Protein AF-A0A4Q2QN13-F1 (afdb_monomer)

Sequence (129 aa):
ILSAEIVAITLGIVAEAPLLNQVLVLSGIALVVTVGVYGLVGVIVKIDDLGYWLAEKSSALMQALGKGLLIIAPWLMKALSIVGTLAMFLVGGGIVVHGIAPLHHAIEHFAGQQSAVVAMILPTVLNLI

Structure (mmCIF, N/CA/C/O backbone):
data_AF-A0A4Q2QN13-F1
#
_entry.id   AF-A0A4Q2QN13-F1
#
loop_
_atom_site.group_PDB
_atom_site.id
_atom_site.type_symbol
_atom_site.label_atom_id
_atom_site.label_alt_id
_atom_site.label_comp_id
_atom_site.label_asym_id
_atom_site.label_entity_id
_atom_site.label_seq_id
_atom_site.pdbx_PDB_ins_code
_atom_site.Cartn_x
_atom_site.Cartn_y
_atom_site.Cartn_z
_atom_site.occupancy
_atom_site.B_iso_or_equiv
_atom_site.auth_seq_id
_atom_site.auth_comp_id
_atom_site.auth_asym_id
_atom_site.auth_atom_id
_atom_site.pdbx_PDB_model_num
ATOM 1 N N . ILE A 1 1 ? 6.652 -3.089 -0.578 1.00 57.59 1 ILE A N 1
ATOM 2 C CA . ILE A 1 1 ? 6.300 -3.848 -1.806 1.00 57.59 1 ILE A CA 1
ATOM 3 C C . ILE A 1 1 ? 5.135 -3.168 -2.516 1.00 57.59 1 ILE A C 1
ATOM 5 O O . ILE A 1 1 ? 5.377 -2.625 -3.579 1.00 57.59 1 ILE A O 1
ATOM 9 N N . LEU A 1 2 ? 3.949 -3.049 -1.901 1.00 70.94 2 LEU A N 1
ATOM 10 C CA . LEU A 1 2 ? 2.821 -2.296 -2.486 1.00 70.94 2 LEU A CA 1
ATOM 11 C C . LEU A 1 2 ? 3.181 -0.836 -2.849 1.00 70.94 2 LEU A C 1
ATOM 13 O O . LEU A 1 2 ? 2.848 -0.352 -3.921 1.00 70.94 2 LEU A O 1
ATOM 17 N N . SER A 1 3 ? 3.954 -0.151 -1.998 1.00 70.62 3 SER A N 1
ATOM 18 C CA . SER A 1 3 ? 4.447 1.206 -2.280 1.00 70.62 3 SER A CA 1
ATOM 19 C C . SER A 1 3 ? 5.394 1.286 -3.485 1.00 70.62 3 SER A C 1
ATOM 21 O O . SER A 1 3 ? 5.378 2.279 -4.201 1.00 70.62 3 SER A O 1
ATOM 23 N N . ALA A 1 4 ? 6.206 0.252 -3.725 1.00 73.81 4 ALA A N 1
ATOM 24 C CA . ALA A 1 4 ? 7.153 0.220 -4.840 1.00 73.81 4 ALA A CA 1
ATOM 25 C C . ALA A 1 4 ? 6.451 -0.060 -6.176 1.00 73.81 4 ALA A C 1
ATOM 27 O O . ALA A 1 4 ? 6.855 0.462 -7.208 1.00 73.81 4 ALA A O 1
ATOM 28 N N . GLU A 1 5 ? 5.375 -0.843 -6.155 1.00 78.81 5 GLU A N 1
ATOM 29 C CA . GLU A 1 5 ? 4.573 -1.109 -7.345 1.00 78.81 5 GLU A CA 1
ATOM 30 C C . GLU A 1 5 ? 3.797 0.130 -7.802 1.00 78.81 5 GLU A C 1
ATOM 32 O O . GLU A 1 5 ? 3.864 0.480 -8.977 1.00 78.81 5 GLU A O 1
ATOM 37 N N . ILE A 1 6 ? 3.124 0.840 -6.888 1.00 81.94 6 ILE A N 1
ATOM 38 C CA . ILE A 1 6 ? 2.428 2.088 -7.239 1.00 81.94 6 ILE A CA 1
ATOM 39 C C . ILE A 1 6 ? 3.412 3.073 -7.880 1.00 81.94 6 ILE A C 1
ATOM 41 O O . ILE A 1 6 ? 3.091 3.704 -8.885 1.00 81.94 6 ILE A O 1
ATOM 45 N N . VAL A 1 7 ? 4.636 3.157 -7.353 1.00 82.25 7 VAL A N 1
ATOM 46 C CA . VAL A 1 7 ? 5.719 3.961 -7.936 1.00 82.25 7 VAL A CA 1
ATOM 47 C C . VAL A 1 7 ? 6.104 3.463 -9.334 1.00 82.25 7 VAL A C 1
ATOM 49 O O . VAL A 1 7 ? 6.234 4.288 -10.232 1.00 82.25 7 VAL A O 1
ATOM 52 N N . ALA A 1 8 ? 6.238 2.152 -9.552 1.00 80.81 8 ALA A N 1
ATOM 53 C CA . ALA A 1 8 ? 6.574 1.580 -10.858 1.00 80.81 8 ALA A C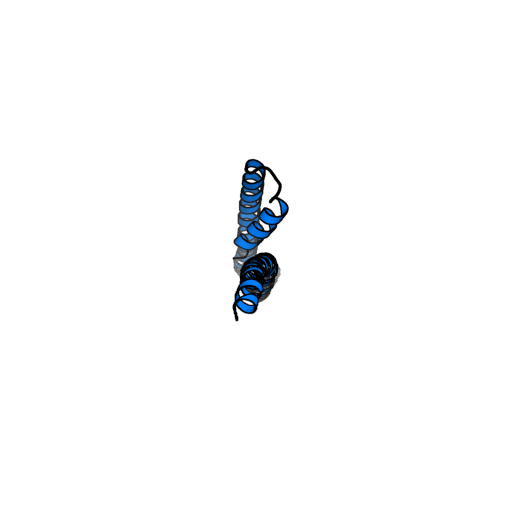A 1
ATOM 54 C C . ALA A 1 8 ? 5.481 1.821 -11.917 1.00 80.81 8 ALA A C 1
ATOM 56 O O . ALA A 1 8 ? 5.795 2.225 -13.035 1.00 80.81 8 ALA A O 1
ATOM 57 N N . ILE A 1 9 ? 4.205 1.645 -11.560 1.00 82.44 9 ILE A N 1
ATOM 58 C CA . ILE A 1 9 ? 3.063 1.932 -12.445 1.00 82.44 9 ILE A CA 1
ATOM 59 C C . ILE A 1 9 ? 3.018 3.424 -12.771 1.00 82.44 9 ILE A C 1
ATOM 61 O O . ILE A 1 9 ? 2.909 3.807 -13.933 1.00 82.44 9 ILE A O 1
ATOM 65 N N . THR A 1 10 ? 3.147 4.275 -11.751 1.00 83.94 10 THR A N 1
ATOM 66 C CA . THR A 1 10 ? 3.144 5.729 -11.935 1.00 83.94 10 THR A CA 1
ATOM 67 C C . THR A 1 10 ? 4.288 6.156 -12.844 1.00 83.94 10 THR A C 1
ATOM 69 O O . THR A 1 10 ? 4.048 6.893 -13.794 1.00 83.94 10 THR A O 1
ATOM 72 N N . LEU A 1 11 ? 5.506 5.659 -12.599 1.00 84.31 11 LEU A N 1
ATOM 73 C CA . LEU A 1 11 ? 6.679 5.941 -13.424 1.00 84.31 11 LEU A CA 1
ATOM 74 C C . LEU A 1 11 ? 6.468 5.481 -14.869 1.00 84.31 11 LEU A C 1
ATOM 76 O O . LEU A 1 11 ? 6.849 6.208 -15.774 1.00 84.31 11 LEU A O 1
ATOM 80 N N . GLY A 1 12 ? 5.818 4.335 -15.090 1.00 82.31 12 GLY A N 1
ATOM 81 C CA . GLY A 1 12 ? 5.430 3.881 -16.426 1.00 82.31 12 GLY A CA 1
ATOM 82 C C . GLY A 1 12 ? 4.456 4.834 -17.131 1.00 82.31 12 GLY A C 1
ATOM 83 O O . GLY A 1 12 ? 4.633 5.115 -18.311 1.00 82.31 12 GLY A O 1
ATOM 84 N N . ILE A 1 13 ? 3.471 5.386 -16.412 1.00 85.94 13 ILE A N 1
ATOM 85 C CA . ILE A 1 13 ? 2.490 6.345 -16.960 1.00 85.94 13 ILE A CA 1
ATOM 86 C C . ILE A 1 13 ? 3.145 7.688 -17.298 1.00 85.94 13 ILE A C 1
ATOM 88 O O . ILE A 1 13 ? 2.813 8.303 -18.309 1.00 85.94 13 ILE A O 1
ATOM 92 N N . VAL A 1 14 ? 4.071 8.158 -16.457 1.00 90.06 14 VAL A N 1
ATOM 93 C CA . VAL A 1 14 ? 4.753 9.448 -16.654 1.00 90.06 14 VAL A CA 1
ATOM 94 C C . VAL A 1 14 ? 6.119 9.315 -17.329 1.00 90.06 14 VAL A C 1
ATOM 96 O O . VAL A 1 14 ? 6.871 10.287 -17.355 1.00 90.06 14 VAL A O 1
ATOM 99 N N . ALA A 1 15 ? 6.444 8.149 -17.892 1.00 86.06 15 ALA A N 1
ATOM 100 C CA . ALA A 1 15 ? 7.770 7.848 -18.435 1.00 86.06 15 ALA A CA 1
ATOM 101 C C . ALA A 1 15 ? 8.194 8.812 -19.555 1.00 86.06 15 ALA A C 1
ATOM 103 O O . ALA A 1 15 ? 9.372 9.144 -19.667 1.00 86.06 15 ALA A O 1
ATOM 104 N N . GLU A 1 16 ? 7.236 9.298 -20.348 1.00 89.88 16 GLU A N 1
ATOM 105 C CA . GLU A 1 16 ? 7.485 10.243 -21.446 1.00 89.88 16 GLU A CA 1
ATOM 106 C C . GLU A 1 16 ? 7.472 11.719 -21.006 1.00 89.88 16 GLU A C 1
ATOM 108 O O . GLU A 1 16 ? 7.769 12.615 -21.796 1.00 89.88 16 GLU A O 1
ATOM 113 N N . ALA A 1 17 ? 7.144 12.007 -19.742 1.00 90.62 17 ALA A N 1
ATOM 114 C CA . ALA A 1 17 ? 7.136 13.369 -19.219 1.00 90.62 17 ALA A CA 1
ATOM 115 C C . ALA A 1 17 ? 8.558 13.850 -18.858 1.00 90.62 17 ALA A C 1
ATOM 117 O O . ALA A 1 17 ? 9.415 13.035 -18.508 1.00 90.62 17 ALA A O 1
ATOM 118 N N . PRO A 1 18 ? 8.819 15.174 -18.845 1.00 94.94 18 PRO A N 1
ATOM 119 C CA . PRO A 1 18 ? 10.085 15.726 -18.366 1.00 94.94 18 PRO A CA 1
ATOM 120 C C . PRO A 1 18 ? 10.414 15.266 -16.940 1.00 94.94 18 PRO A C 1
ATOM 122 O O . PRO A 1 18 ? 9.523 15.173 -16.095 1.00 94.94 18 PRO A O 1
ATOM 125 N N . LEU A 1 19 ? 11.702 15.061 -16.645 1.00 92.81 19 LEU A N 1
ATOM 126 C CA . LEU A 1 19 ? 12.174 14.507 -15.366 1.00 92.81 19 LEU A CA 1
ATOM 127 C C . LEU A 1 19 ? 11.623 15.256 -14.141 1.00 92.81 19 LEU A C 1
ATOM 129 O O . LEU A 1 19 ? 11.249 14.632 -13.151 1.00 92.81 19 LEU A O 1
ATOM 133 N N . LEU A 1 20 ? 11.501 16.584 -14.223 1.00 94.50 20 LEU A N 1
ATOM 134 C CA . LEU A 1 20 ? 10.920 17.399 -13.154 1.00 94.50 20 LEU A CA 1
ATOM 135 C C . LEU A 1 20 ? 9.465 16.996 -12.844 1.00 94.50 20 LEU A C 1
ATOM 137 O O . LEU A 1 20 ? 9.099 16.857 -11.678 1.00 94.50 20 LEU A O 1
ATOM 141 N N . ASN A 1 21 ? 8.650 16.758 -13.876 1.00 92.62 21 ASN A N 1
ATOM 142 C CA . ASN A 1 21 ? 7.260 16.333 -13.710 1.00 92.62 21 ASN A CA 1
ATOM 143 C C . ASN A 1 21 ? 7.189 14.930 -13.107 1.00 92.62 21 ASN A C 1
ATOM 145 O O . ASN A 1 21 ? 6.371 14.700 -12.220 1.00 92.62 21 ASN A O 1
ATOM 149 N N . GLN A 1 22 ? 8.066 14.015 -13.533 1.00 92.12 22 GLN A N 1
ATOM 150 C CA . GLN A 1 22 ? 8.127 12.670 -12.956 1.00 92.12 22 GLN A CA 1
ATOM 151 C C . GLN A 1 22 ? 8.411 12.726 -11.453 1.00 92.12 22 GLN A C 1
ATOM 153 O O . GLN A 1 22 ? 7.684 12.128 -10.663 1.00 92.12 22 GLN A O 1
ATOM 158 N N . VAL A 1 23 ? 9.422 13.499 -11.044 1.00 92.69 23 VAL A N 1
ATOM 159 C CA . VAL A 1 23 ? 9.800 13.654 -9.631 1.00 92.69 23 VAL A CA 1
ATOM 160 C C . VAL A 1 23 ? 8.658 14.257 -8.813 1.00 92.69 23 VAL A C 1
ATOM 162 O O . VAL A 1 23 ? 8.352 13.753 -7.730 1.00 92.69 23 VAL A O 1
ATOM 165 N N . LEU A 1 24 ? 7.998 15.302 -9.318 1.00 95.00 24 LEU A N 1
ATOM 166 C CA . LEU A 1 24 ? 6.876 15.945 -8.627 1.00 95.00 24 LEU A CA 1
ATOM 167 C C . LEU A 1 24 ? 5.679 15.001 -8.462 1.00 95.00 24 LEU A C 1
ATOM 169 O O . LEU A 1 24 ? 5.114 14.903 -7.374 1.00 95.00 24 LEU A O 1
ATOM 173 N N . VAL A 1 25 ? 5.315 14.270 -9.515 1.00 93.00 25 VAL A N 1
ATOM 174 C CA . VAL A 1 25 ? 4.187 13.330 -9.475 1.00 93.00 25 VAL A CA 1
ATOM 175 C C . VAL A 1 25 ? 4.488 12.152 -8.549 1.00 93.00 25 VAL A C 1
ATOM 177 O O . VAL A 1 25 ? 3.667 11.821 -7.692 1.00 93.00 25 VAL A O 1
ATOM 180 N N . LEU A 1 26 ? 5.675 11.550 -8.665 1.00 91.38 26 LEU A N 1
ATOM 181 C CA . LEU A 1 26 ? 6.079 10.414 -7.835 1.00 91.38 26 LEU A CA 1
ATOM 182 C C . LEU A 1 26 ? 6.163 10.783 -6.355 1.00 91.38 26 LEU A C 1
ATOM 184 O O . LEU A 1 26 ? 5.662 10.040 -5.513 1.00 91.38 26 LEU A O 1
ATOM 188 N N . SER A 1 27 ? 6.753 11.934 -6.028 1.00 92.50 27 SER A N 1
ATOM 189 C CA . SER A 1 27 ? 6.821 12.410 -4.641 1.00 92.50 27 SER A CA 1
ATOM 190 C C . SER A 1 27 ? 5.435 12.742 -4.078 1.00 92.50 27 SER A C 1
ATOM 192 O O . SER A 1 27 ? 5.129 12.356 -2.949 1.00 92.50 27 SER A O 1
ATOM 194 N N . GLY A 1 28 ? 4.561 13.369 -4.874 1.00 93.94 28 GLY A N 1
ATOM 195 C CA . GLY A 1 28 ? 3.175 13.641 -4.490 1.00 93.94 28 GLY A CA 1
ATOM 196 C C . GLY A 1 28 ? 2.385 12.366 -4.186 1.00 93.94 28 GLY A C 1
ATOM 197 O O . GLY A 1 28 ? 1.790 12.244 -3.114 1.00 93.94 28 GLY A O 1
ATOM 198 N N . ILE A 1 29 ? 2.430 11.379 -5.085 1.00 92.19 29 ILE A N 1
ATOM 199 C CA . ILE A 1 29 ? 1.748 10.090 -4.890 1.00 92.19 29 ILE A CA 1
ATOM 200 C C . ILE A 1 29 ? 2.333 9.334 -3.698 1.00 92.19 29 ILE A C 1
ATOM 202 O O . ILE A 1 29 ? 1.572 8.798 -2.892 1.00 92.19 29 ILE A O 1
ATOM 206 N N . ALA A 1 30 ? 3.658 9.330 -3.533 1.00 88.75 30 ALA A N 1
ATOM 207 C CA .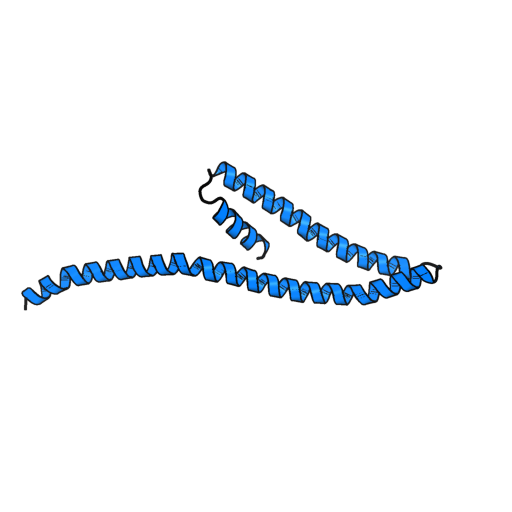 ALA A 1 30 ? 4.301 8.679 -2.396 1.00 88.75 30 ALA A CA 1
ATOM 208 C C . ALA A 1 30 ? 3.791 9.237 -1.058 1.00 88.75 30 ALA A C 1
ATOM 210 O O . ALA A 1 30 ? 3.475 8.463 -0.150 1.00 88.75 30 ALA A O 1
ATOM 211 N N . LEU A 1 31 ? 3.646 10.561 -0.940 1.00 93.81 31 LEU A N 1
ATOM 212 C CA . LEU A 1 31 ? 3.093 11.196 0.258 1.00 93.81 31 LEU A CA 1
ATOM 213 C C . LEU A 1 31 ? 1.619 10.847 0.470 1.00 93.81 31 LEU A C 1
ATOM 215 O O . LEU A 1 31 ? 1.247 10.432 1.568 1.00 93.81 31 LEU A O 1
ATOM 219 N N . VAL A 1 32 ? 0.791 10.968 -0.571 1.00 93.00 32 VAL A N 1
ATOM 220 C CA . VAL A 1 32 ? -0.650 10.676 -0.496 1.00 93.00 32 VAL A CA 1
ATOM 221 C C . VAL A 1 32 ? -0.897 9.231 -0.076 1.00 93.00 32 VAL A C 1
ATOM 223 O O . VAL A 1 32 ? -1.693 8.985 0.826 1.00 93.00 32 VAL A O 1
ATOM 226 N N . VAL A 1 33 ? -0.192 8.275 -0.679 1.00 89.94 33 VAL A N 1
ATOM 227 C CA . VAL A 1 33 ? -0.334 6.853 -0.344 1.00 89.94 33 VAL A CA 1
ATOM 228 C C . VAL A 1 33 ? 0.175 6.572 1.065 1.00 89.94 33 VAL A C 1
ATOM 230 O O . VAL A 1 33 ? -0.474 5.836 1.803 1.00 89.94 33 VAL A O 1
ATOM 233 N N . THR A 1 34 ? 1.291 7.180 1.477 1.00 91.00 34 THR A N 1
ATOM 234 C CA . THR A 1 34 ? 1.812 7.015 2.842 1.00 91.00 34 THR A CA 1
ATOM 235 C C . THR A 1 34 ? 0.785 7.497 3.862 1.00 91.00 34 THR A C 1
ATOM 237 O O . THR A 1 34 ? 0.359 6.731 4.724 1.00 91.00 34 THR A O 1
ATOM 240 N N . VAL A 1 35 ? 0.314 8.737 3.735 1.00 95.06 35 VAL A N 1
ATOM 241 C CA . VAL A 1 35 ? -0.684 9.290 4.659 1.00 95.06 35 VAL A CA 1
ATOM 242 C C . VAL A 1 35 ? -1.995 8.505 4.588 1.00 95.06 35 VAL A C 1
ATOM 244 O O . VAL A 1 35 ? -2.566 8.186 5.627 1.00 95.06 35 VAL A O 1
ATOM 247 N N . GLY A 1 36 ? -2.455 8.146 3.390 1.00 92.44 36 GLY A N 1
ATOM 248 C CA . GLY A 1 36 ? -3.703 7.416 3.185 1.00 92.44 36 GLY A CA 1
ATOM 249 C C . GLY A 1 36 ? -3.698 6.031 3.827 1.00 92.44 36 GLY A C 1
ATOM 250 O O . GLY A 1 36 ? -4.621 5.699 4.568 1.00 92.44 36 GLY A O 1
ATOM 251 N N . VAL A 1 37 ? -2.651 5.233 3.600 1.00 90.25 37 VAL A N 1
ATOM 252 C CA . VAL A 1 37 ? -2.565 3.864 4.134 1.00 90.25 37 VAL A CA 1
ATOM 253 C C . VAL A 1 37 ? -2.354 3.879 5.645 1.00 90.25 37 VAL A C 1
ATOM 255 O O . VAL A 1 37 ? -3.099 3.216 6.366 1.00 90.25 37 VAL A O 1
ATOM 258 N N . TYR A 1 38 ? -1.387 4.653 6.149 1.00 90.69 38 TYR A N 1
ATOM 259 C CA . TYR A 1 38 ? -1.140 4.725 7.594 1.00 90.69 38 TYR A CA 1
ATOM 260 C C . TYR A 1 38 ? -2.308 5.373 8.343 1.00 90.69 38 TYR A C 1
ATOM 262 O O . TYR A 1 38 ? -2.655 4.925 9.434 1.00 90.69 38 TYR A O 1
ATOM 270 N N . GLY A 1 39 ? -2.953 6.378 7.747 1.00 94.19 39 GLY A N 1
ATOM 271 C CA . GLY A 1 39 ? -4.152 7.008 8.291 1.00 94.19 39 GLY A CA 1
ATOM 272 C C . GLY A 1 39 ? -5.325 6.036 8.367 1.00 94.19 39 GLY A C 1
ATOM 273 O O . GLY A 1 39 ? -5.945 5.918 9.422 1.00 94.19 39 GLY A O 1
ATOM 274 N N . LEU A 1 40 ? -5.590 5.284 7.295 1.00 91.50 40 LEU A N 1
ATOM 275 C CA . LEU A 1 40 ? -6.648 4.272 7.272 1.00 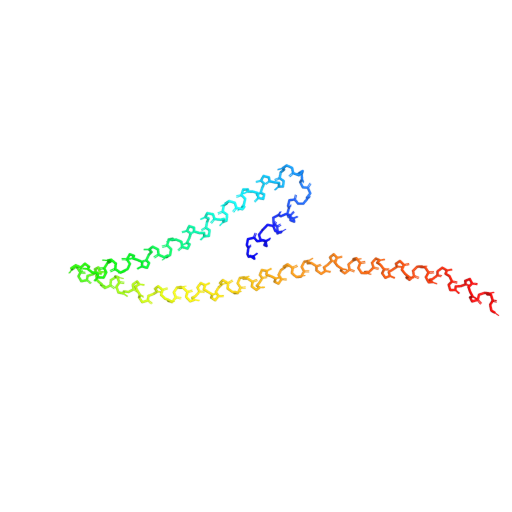91.50 40 LEU A CA 1
ATOM 276 C C . LEU A 1 40 ? -6.419 3.193 8.338 1.00 91.50 40 LEU A C 1
ATOM 278 O O . LEU A 1 40 ? -7.325 2.894 9.114 1.00 91.50 40 LEU A O 1
ATOM 282 N N . VAL A 1 41 ? -5.203 2.644 8.415 1.00 91.06 41 VAL A N 1
ATOM 283 C CA . VAL A 1 41 ? -4.844 1.647 9.438 1.00 91.06 41 VAL A CA 1
ATOM 284 C C . VAL A 1 41 ? -4.980 2.240 10.841 1.00 91.06 41 VAL A C 1
ATOM 286 O O . VAL A 1 41 ? -5.549 1.600 11.721 1.00 91.06 41 VAL A O 1
ATOM 289 N N . GLY A 1 42 ? -4.534 3.481 11.046 1.00 93.00 42 GLY A N 1
ATOM 290 C CA . GLY A 1 42 ? -4.670 4.183 12.320 1.00 93.00 42 GLY A CA 1
ATOM 291 C C . GLY A 1 42 ? -6.126 4.364 12.748 1.00 93.00 42 GLY A C 1
ATOM 292 O O . GLY A 1 42 ? -6.449 4.141 13.912 1.00 93.00 42 GLY A O 1
ATOM 293 N N . VAL A 1 43 ? -7.023 4.702 11.817 1.00 92.81 43 VAL A N 1
ATOM 294 C CA . VAL A 1 43 ? -8.469 4.786 12.084 1.00 92.81 43 VAL A CA 1
ATOM 295 C C . VAL A 1 43 ? -9.028 3.425 12.486 1.00 92.81 43 VAL A C 1
ATOM 297 O O . VAL A 1 43 ? -9.764 3.340 13.465 1.00 92.81 43 VAL A O 1
ATOM 300 N N . ILE A 1 44 ? -8.654 2.361 11.775 1.00 90.19 44 ILE A N 1
ATOM 301 C CA . ILE A 1 44 ? -9.117 0.999 12.070 1.00 90.19 44 ILE A CA 1
ATOM 302 C C . ILE A 1 44 ? -8.695 0.566 13.481 1.00 90.19 44 ILE A C 1
ATOM 304 O O . ILE A 1 44 ? -9.528 0.077 14.239 1.00 90.19 44 ILE A O 1
ATOM 308 N N . VAL A 1 45 ? -7.439 0.806 13.864 1.00 90.44 45 VAL A N 1
ATOM 309 C CA . VAL A 1 45 ? -6.941 0.495 15.216 1.00 90.44 45 VAL A CA 1
ATOM 310 C C . VAL A 1 45 ? -7.630 1.364 16.273 1.00 90.44 45 VAL A C 1
ATOM 312 O O . VAL A 1 45 ? -8.026 0.870 17.323 1.00 90.44 45 VAL A O 1
ATOM 315 N N . LYS A 1 46 ? -7.870 2.648 15.982 1.00 91.56 46 LYS A N 1
ATOM 316 C CA . LYS A 1 46 ? -8.575 3.550 16.905 1.00 91.56 46 LYS A CA 1
ATOM 317 C C . LYS A 1 46 ? -10.004 3.089 17.198 1.00 91.56 46 LYS A C 1
ATOM 319 O O . LYS A 1 46 ? -10.505 3.312 18.297 1.00 91.56 46 LYS A O 1
ATOM 324 N N . ILE A 1 47 ? -10.672 2.494 16.212 1.00 90.06 47 ILE A N 1
ATOM 325 C CA . ILE A 1 47 ? -12.020 1.938 16.363 1.00 90.06 47 ILE A CA 1
ATOM 326 C C . ILE A 1 47 ? -11.998 0.728 17.313 1.00 90.06 47 ILE A C 1
ATOM 328 O O . ILE A 1 47 ? -12.918 0.592 18.117 1.00 90.06 47 ILE A O 1
ATOM 332 N N . ASP A 1 48 ? -10.948 -0.097 17.288 1.00 89.00 48 ASP A N 1
ATOM 333 C CA . ASP A 1 48 ? -10.766 -1.209 18.236 1.00 89.00 48 ASP A CA 1
ATOM 334 C C . ASP A 1 48 ? -10.612 -0.700 19.683 1.00 89.00 48 ASP A C 1
ATOM 336 O O . ASP A 1 48 ? -11.388 -1.075 20.567 1.00 89.00 48 ASP A O 1
ATOM 340 N N . ASP A 1 49 ? -9.718 0.275 19.899 1.00 89.88 49 ASP A N 1
ATOM 341 C CA . ASP A 1 49 ? -9.529 0.932 21.206 1.00 89.88 49 ASP A CA 1
ATOM 342 C C . ASP A 1 49 ? -10.827 1.581 21.719 1.00 89.88 49 ASP A C 1
ATOM 344 O O . ASP A 1 49 ? -11.162 1.533 22.909 1.00 89.88 49 ASP A O 1
ATOM 348 N N . LEU A 1 50 ? -11.589 2.196 20.809 1.00 90.00 50 LEU A N 1
ATOM 349 C CA . LEU A 1 50 ? -12.872 2.810 21.125 1.00 90.00 50 LEU A CA 1
ATOM 350 C C . LEU A 1 50 ? -13.896 1.754 21.570 1.00 90.00 50 LEU A C 1
ATOM 352 O O . LEU A 1 50 ? -14.681 2.017 22.480 1.00 90.00 50 LEU A O 1
ATOM 356 N N . GLY A 1 51 ? -13.865 0.551 20.993 1.00 90.00 51 GLY A N 1
ATOM 357 C CA . GLY A 1 51 ? -14.711 -0.575 21.398 1.00 90.00 51 GLY A CA 1
ATOM 358 C C . GLY A 1 51 ? -14.487 -0.987 22.847 1.00 90.00 51 GLY A C 1
ATOM 359 O O . GLY A 1 51 ? -15.457 -1.151 23.594 1.00 90.00 51 GLY A O 1
ATOM 360 N N . TYR A 1 52 ? -13.221 -1.057 23.263 1.00 89.94 52 TYR A N 1
ATOM 361 C CA . TYR A 1 52 ? -12.852 -1.312 24.655 1.00 89.94 52 TYR A CA 1
ATOM 362 C C . TYR A 1 52 ? -13.402 -0.226 25.592 1.00 89.94 52 TYR A C 1
ATOM 364 O O . TYR A 1 52 ? -14.086 -0.530 26.571 1.00 89.94 52 TYR A O 1
ATOM 372 N N . TRP A 1 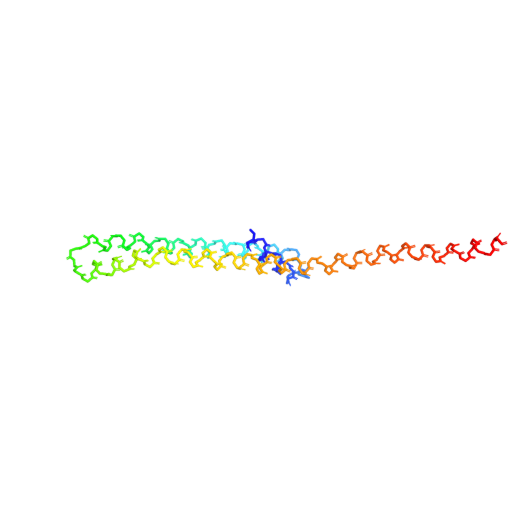53 ? -13.208 1.049 25.245 1.00 91.31 53 TRP A N 1
ATOM 373 C CA . TRP A 1 53 ? -13.711 2.167 26.052 1.00 91.31 53 TRP A CA 1
ATOM 374 C C . TRP A 1 53 ? -15.247 2.210 26.151 1.00 91.31 53 TRP A C 1
ATOM 376 O O . TRP A 1 53 ? -15.800 2.525 27.208 1.00 91.31 53 TRP A O 1
ATOM 386 N N . LEU A 1 54 ? -15.970 1.882 25.071 1.00 90.38 54 LEU A N 1
ATOM 387 C CA . LEU A 1 54 ? -17.436 1.791 25.101 1.00 90.38 54 LEU A CA 1
ATOM 388 C C . LEU A 1 54 ? -17.927 0.647 25.998 1.00 90.38 54 LEU A C 1
ATOM 390 O O . LEU A 1 54 ? -18.968 0.792 26.647 1.00 90.38 54 LEU A O 1
ATOM 394 N N . ALA A 1 55 ? -17.188 -0.465 26.050 1.00 89.50 55 ALA A N 1
ATOM 395 C CA . ALA A 1 55 ? -17.543 -1.636 26.846 1.00 89.50 55 ALA A CA 1
ATOM 396 C C . ALA A 1 55 ? -17.490 -1.381 28.365 1.00 89.50 55 ALA A C 1
ATOM 398 O O . ALA A 1 55 ? -18.199 -2.057 29.110 1.00 89.50 55 ALA A O 1
ATOM 399 N N . GLU A 1 56 ? -16.720 -0.389 28.822 1.00 90.00 56 GLU A N 1
ATOM 400 C CA . GLU A 1 56 ? -16.615 -0.004 30.240 1.00 90.00 56 GLU A CA 1
ATOM 401 C C . GLU A 1 56 ? -17.684 1.012 30.694 1.00 90.00 56 GLU A C 1
ATOM 403 O O . GLU A 1 56 ? -17.813 1.294 31.888 1.00 90.00 56 GLU A O 1
ATOM 408 N N . LYS A 1 57 ? -18.495 1.572 29.783 1.00 90.75 57 LYS A N 1
ATOM 409 C CA . LYS A 1 57 ? -19.557 2.521 30.170 1.00 90.75 57 LYS A CA 1
ATOM 410 C C . LYS A 1 57 ? -20.721 1.840 30.891 1.00 90.75 57 LYS A C 1
ATOM 412 O O . LYS A 1 57 ? -21.022 0.680 30.665 1.00 90.75 57 LYS A O 1
ATOM 417 N N . SER A 1 58 ? -21.451 2.600 31.710 1.00 86.00 58 SER A N 1
ATOM 418 C CA . SER A 1 58 ? -22.619 2.117 32.467 1.00 86.00 58 SER A CA 1
ATOM 419 C C . SER A 1 58 ? -23.882 1.885 31.622 1.00 86.00 58 SER A C 1
ATOM 421 O O . SER A 1 58 ? -24.795 1.188 32.056 1.00 86.00 58 SER A O 1
ATOM 423 N N . SER A 1 59 ? -23.961 2.459 30.416 1.00 93.38 59 SER A N 1
ATOM 424 C CA . SER A 1 59 ? -25.113 2.287 29.522 1.00 93.38 59 SER A CA 1
ATOM 425 C C . SER A 1 59 ? -25.077 0.922 28.837 1.00 93.38 59 SER A C 1
ATOM 427 O O . SER A 1 59 ? -24.134 0.624 28.104 1.00 93.38 59 SER A O 1
ATOM 429 N N . ALA A 1 60 ? -26.141 0.133 29.004 1.00 89.81 60 ALA A N 1
ATOM 430 C CA . ALA A 1 60 ? -26.285 -1.186 28.384 1.00 89.81 60 ALA A CA 1
ATOM 431 C C . ALA A 1 60 ? -26.154 -1.146 26.849 1.00 89.81 60 ALA A C 1
ATOM 433 O O . ALA A 1 60 ? -25.572 -2.053 26.257 1.00 89.81 60 ALA A O 1
ATOM 434 N N . LEU A 1 61 ? -26.628 -0.070 26.205 1.00 92.00 61 LEU A N 1
ATOM 435 C CA . LEU A 1 61 ? -26.483 0.128 24.760 1.00 92.00 61 LEU A CA 1
ATOM 436 C C . LEU A 1 61 ? -25.013 0.335 24.365 1.00 92.00 61 LEU A C 1
ATOM 438 O O . LEU A 1 61 ? -24.539 -0.272 23.408 1.00 92.00 61 LEU A O 1
ATOM 442 N N . MET A 1 62 ? -24.276 1.153 25.122 1.00 90.69 62 MET A N 1
ATOM 443 C CA . MET A 1 62 ? -22.855 1.413 24.860 1.00 90.69 62 MET A CA 1
ATOM 444 C C . MET A 1 62 ? -22.012 0.165 25.122 1.00 90.69 62 MET A C 1
ATOM 446 O O . MET A 1 62 ? -21.125 -0.132 24.327 1.00 90.69 62 MET A O 1
ATOM 450 N N . GLN A 1 63 ? -22.342 -0.613 26.156 1.00 91.19 63 GLN A N 1
ATOM 451 C CA . GLN A 1 63 ? -21.690 -1.899 26.406 1.00 91.19 63 GLN A CA 1
ATOM 452 C C . GLN A 1 63 ? -21.938 -2.904 25.280 1.00 91.19 63 GLN A C 1
ATOM 454 O O . GLN A 1 63 ? -21.011 -3.601 24.871 1.00 91.19 63 GLN A O 1
ATOM 459 N N . ALA A 1 64 ? -23.173 -2.988 24.772 1.00 91.44 64 ALA A N 1
ATOM 460 C CA . ALA A 1 64 ? -23.512 -3.881 23.667 1.00 91.44 64 ALA A CA 1
ATOM 461 C C . ALA A 1 64 ? -22.755 -3.500 22.385 1.00 91.44 64 ALA A C 1
ATOM 463 O O . ALA A 1 64 ? -22.174 -4.371 21.738 1.00 91.44 64 ALA A O 1
ATOM 464 N N . LEU A 1 65 ? -22.696 -2.203 22.059 1.00 91.62 65 LEU A N 1
ATOM 465 C CA . LEU A 1 65 ? -21.928 -1.696 20.920 1.00 91.62 65 LEU A CA 1
ATOM 466 C C . LEU A 1 65 ? -20.421 -1.936 21.085 1.00 91.62 65 LEU A C 1
ATOM 468 O O . LEU A 1 65 ? -19.788 -2.429 20.156 1.00 91.62 65 LEU A O 1
ATOM 472 N N . GLY A 1 66 ? -19.857 -1.654 22.264 1.00 90.44 66 GLY A N 1
ATOM 473 C CA . GLY A 1 66 ? -18.436 -1.876 22.551 1.00 90.44 66 GLY A CA 1
ATOM 474 C C . GLY A 1 66 ? -18.036 -3.348 22.433 1.00 90.44 66 GLY A C 1
ATOM 475 O O . GLY A 1 66 ? -17.074 -3.679 21.743 1.00 90.44 66 GLY A O 1
ATOM 476 N N . LYS A 1 67 ? -18.834 -4.256 23.013 1.00 90.31 67 LYS A N 1
ATOM 477 C CA . LYS A 1 67 ? -18.637 -5.710 22.876 1.00 90.31 67 LYS A CA 1
ATOM 478 C C . LYS A 1 67 ? -18.772 -6.179 21.429 1.00 90.31 67 LYS A C 1
ATOM 480 O O . LYS A 1 67 ? -17.982 -7.009 20.992 1.00 90.31 67 LYS A O 1
ATOM 485 N N . GLY A 1 68 ? -19.740 -5.646 20.682 1.00 91.62 68 GLY A N 1
ATOM 486 C CA . GLY A 1 68 ? -19.884 -5.935 19.255 1.00 91.62 68 GLY A CA 1
ATOM 487 C C . GLY A 1 68 ? -18.641 -5.531 18.460 1.00 91.62 68 GLY A C 1
ATOM 488 O O . GLY A 1 68 ? -18.139 -6.316 17.657 1.00 91.62 68 GLY A O 1
ATOM 489 N N . LEU A 1 69 ? -18.099 -4.344 18.736 1.00 90.19 69 LEU A N 1
ATOM 490 C CA . LEU A 1 69 ? -16.912 -3.823 18.062 1.00 90.19 69 LEU A CA 1
ATOM 491 C C . LEU A 1 69 ? -15.661 -4.663 18.359 1.00 90.19 69 LEU A C 1
ATOM 493 O O . LEU A 1 69 ? -14.955 -5.038 17.425 1.00 90.19 69 LEU A O 1
ATOM 497 N N . LEU A 1 70 ? -15.466 -5.059 19.622 1.00 88.19 70 LEU A N 1
ATOM 498 C CA . LEU A 1 70 ? -14.379 -5.948 20.061 1.00 88.19 70 LEU A CA 1
ATOM 499 C C . LEU A 1 70 ? -14.422 -7.333 19.393 1.00 88.19 70 LEU A C 1
ATOM 501 O O . LEU A 1 70 ? -13.384 -7.947 19.169 1.00 88.19 70 LEU A O 1
ATOM 505 N N . ILE A 1 71 ? -15.612 -7.847 19.064 1.00 90.62 71 ILE A N 1
ATOM 506 C CA . ILE A 1 71 ? -15.757 -9.131 18.356 1.00 90.62 71 ILE A CA 1
ATOM 507 C C . ILE A 1 71 ? -15.413 -8.979 16.867 1.00 90.62 71 ILE A C 1
ATOM 509 O O . ILE A 1 71 ? -14.813 -9.877 16.268 1.00 90.62 71 ILE A O 1
ATOM 513 N N . ILE A 1 72 ? -15.784 -7.847 16.263 1.00 90.44 72 ILE A N 1
ATOM 514 C CA . ILE A 1 72 ? -15.582 -7.578 14.833 1.00 90.44 72 ILE A CA 1
ATOM 515 C C . ILE A 1 72 ? -14.128 -7.195 14.530 1.00 90.44 72 ILE A C 1
ATOM 517 O O . ILE A 1 72 ? -13.608 -7.586 13.484 1.00 90.44 72 ILE A O 1
ATOM 521 N N . ALA A 1 73 ? -13.446 -6.483 15.427 1.00 90.38 73 ALA A N 1
ATOM 522 C CA . ALA A 1 73 ? -12.071 -6.025 15.225 1.00 90.38 73 ALA A CA 1
ATOM 523 C C . ALA A 1 73 ? -11.075 -7.143 14.821 1.00 90.38 73 ALA A C 1
ATOM 525 O O . ALA A 1 73 ? -10.404 -6.989 13.794 1.00 90.38 73 ALA A O 1
ATOM 526 N N . PRO A 1 74 ? -11.013 -8.316 15.491 1.00 88.44 74 PRO A N 1
ATOM 527 C CA . PRO A 1 74 ? -10.131 -9.404 15.066 1.00 88.44 74 PRO A CA 1
ATOM 528 C C . PRO A 1 74 ? -10.483 -9.968 13.685 1.00 88.44 74 PRO A C 1
ATOM 530 O O . PRO A 1 74 ? -9.596 -10.387 12.939 1.00 88.44 74 PRO A O 1
ATOM 533 N N . TRP A 1 75 ? -11.769 -9.991 13.326 1.00 92.81 75 TRP A N 1
ATOM 534 C CA . TRP A 1 75 ? -12.213 -10.424 12.000 1.00 92.81 75 TRP A CA 1
ATOM 535 C C . TRP A 1 75 ? -11.803 -9.434 10.915 1.00 92.81 75 TRP A C 1
ATOM 537 O O . TRP A 1 75 ? -11.300 -9.855 9.873 1.00 92.81 75 TRP A O 1
ATOM 547 N N . LEU A 1 76 ? -11.947 -8.135 11.179 1.00 91.50 76 LEU A N 1
ATOM 548 C CA . LEU A 1 76 ? -11.497 -7.075 10.284 1.00 91.50 76 LEU A CA 1
ATOM 549 C C . LEU A 1 76 ? -9.987 -7.179 10.029 1.00 91.50 76 LEU A C 1
ATOM 551 O O . LEU A 1 76 ? -9.562 -7.184 8.876 1.00 91.50 76 LEU A O 1
ATOM 555 N N . MET A 1 77 ? -9.183 -7.360 11.081 1.00 91.25 77 MET A N 1
ATOM 556 C CA . MET A 1 77 ? -7.725 -7.508 10.968 1.00 91.25 77 MET A CA 1
ATOM 557 C C . MET A 1 77 ? -7.324 -8.748 10.152 1.00 91.25 77 MET A C 1
ATOM 559 O O . MET A 1 77 ? -6.430 -8.677 9.308 1.00 91.25 77 MET A O 1
ATOM 563 N N . LYS A 1 78 ? -8.018 -9.880 10.335 1.00 92.88 78 LYS A N 1
ATOM 564 C CA . LYS A 1 78 ? -7.800 -11.094 9.525 1.00 92.88 78 LYS A CA 1
ATOM 565 C C . LYS A 1 78 ? -8.190 -10.894 8.062 1.00 92.88 78 LYS A C 1
ATOM 567 O O . LYS A 1 78 ? -7.435 -11.291 7.176 1.00 92.88 78 LYS A O 1
ATOM 572 N N . ALA A 1 79 ? -9.336 -10.268 7.801 1.00 93.56 79 ALA A N 1
ATOM 573 C CA . ALA A 1 79 ? -9.786 -9.973 6.444 1.00 93.56 79 ALA A CA 1
ATOM 574 C C . ALA A 1 79 ? -8.793 -9.052 5.723 1.00 93.56 79 ALA A C 1
ATOM 576 O O . ALA A 1 79 ? -8.399 -9.342 4.597 1.00 93.56 79 ALA A O 1
ATOM 577 N N . LEU A 1 80 ? -8.316 -8.002 6.399 1.00 91.81 80 LEU A N 1
ATOM 578 C CA . LEU A 1 80 ? -7.285 -7.105 5.874 1.00 91.81 80 LEU A CA 1
ATOM 579 C C . LEU A 1 80 ? -5.971 -7.829 5.595 1.00 91.81 80 LEU A C 1
ATOM 581 O O . LEU A 1 80 ? -5.319 -7.516 4.605 1.00 91.81 80 LEU A O 1
ATOM 585 N N . SER A 1 81 ? -5.590 -8.811 6.414 1.00 90.88 81 SER A N 1
ATOM 586 C CA . SER A 1 81 ? -4.409 -9.630 6.141 1.00 90.88 81 SER A CA 1
ATOM 587 C C . SER A 1 81 ? -4.574 -10.442 4.857 1.00 90.88 81 SER A C 1
ATOM 589 O O . SER A 1 81 ? -3.683 -10.408 4.017 1.00 90.88 81 SER A O 1
ATOM 591 N N . ILE A 1 82 ? -5.713 -11.114 4.663 1.00 94.75 82 ILE A N 1
ATOM 592 C CA . ILE A 1 82 ? -5.974 -11.904 3.449 1.00 94.75 82 ILE A CA 1
ATOM 593 C C . ILE A 1 82 ? -6.026 -10.994 2.222 1.00 94.75 82 ILE A C 1
ATOM 595 O O . ILE A 1 82 ? -5.348 -11.256 1.232 1.00 94.75 82 ILE A O 1
ATOM 599 N N . VAL A 1 83 ? -6.792 -9.904 2.296 1.00 92.00 83 VAL A N 1
ATOM 600 C CA . VAL A 1 83 ? -6.904 -8.923 1.210 1.00 92.00 83 VAL A CA 1
ATOM 601 C C . VAL A 1 83 ? -5.548 -8.291 0.916 1.00 92.00 83 VAL A C 1
ATOM 603 O O . VAL A 1 83 ? -5.186 -8.157 -0.246 1.00 92.00 83 VAL A O 1
ATOM 606 N N . GLY A 1 84 ? -4.765 -7.956 1.941 1.00 88.81 84 GLY A N 1
ATOM 607 C CA . GLY A 1 84 ? -3.424 -7.398 1.801 1.00 88.81 84 GLY A CA 1
ATOM 608 C C . GLY A 1 84 ? -2.452 -8.372 1.141 1.00 88.81 84 GLY A C 1
ATOM 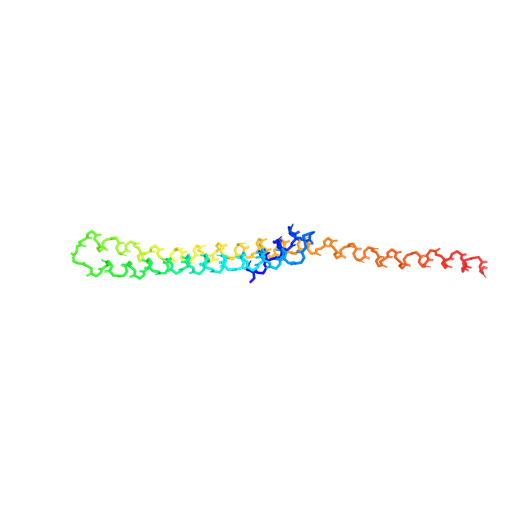609 O O . GLY A 1 84 ? -1.701 -7.976 0.252 1.00 88.81 84 GLY A O 1
ATOM 610 N N . THR A 1 85 ? -2.495 -9.653 1.510 1.00 90.62 85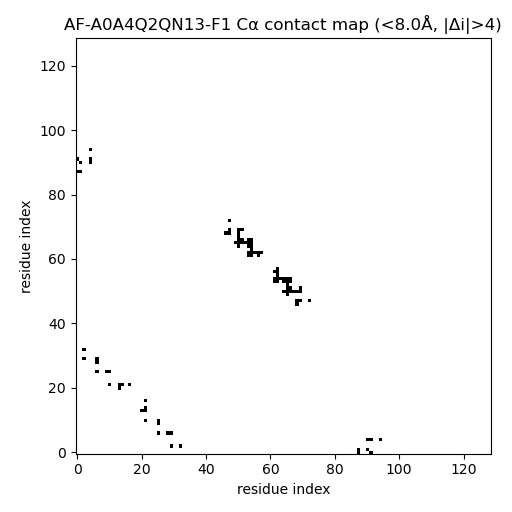 THR A N 1
ATOM 611 C CA . THR A 1 85 ? -1.695 -10.697 0.858 1.00 90.62 85 THR A CA 1
ATOM 612 C C . THR A 1 85 ? -2.134 -10.911 -0.589 1.00 90.62 85 THR A C 1
ATOM 614 O O . THR A 1 85 ? -1.283 -10.922 -1.474 1.00 90.62 85 THR A O 1
ATOM 617 N N . LEU A 1 86 ? -3.439 -11.017 -0.858 1.00 90.62 86 LEU A N 1
ATOM 618 C CA . LEU A 1 86 ? -3.973 -11.131 -2.221 1.00 90.62 86 LEU A CA 1
ATOM 619 C C . LEU A 1 86 ? -3.581 -9.929 -3.078 1.00 90.62 86 LEU A C 1
ATOM 621 O O . LEU A 1 86 ? -3.134 -10.112 -4.207 1.00 90.62 86 LEU A O 1
ATOM 625 N N . ALA A 1 87 ? -3.690 -8.720 -2.525 1.00 86.00 87 ALA A N 1
ATOM 626 C CA . ALA A 1 87 ? -3.240 -7.501 -3.170 1.00 86.00 87 ALA A CA 1
ATOM 627 C C . ALA A 1 87 ? -1.752 -7.611 -3.490 1.00 86.00 87 ALA A C 1
ATOM 629 O O . ALA A 1 87 ? -1.406 -7.536 -4.654 1.00 86.00 87 ALA A O 1
ATOM 630 N N . MET A 1 88 ? -0.883 -7.905 -2.516 1.00 85.69 88 MET A N 1
ATOM 631 C CA . MET A 1 88 ? 0.559 -8.071 -2.753 1.00 85.69 88 MET A CA 1
ATOM 632 C C . MET A 1 88 ? 0.897 -9.113 -3.830 1.00 85.69 88 MET A C 1
ATOM 634 O O . MET A 1 88 ? 1.840 -8.895 -4.587 1.00 85.69 88 MET A O 1
ATOM 638 N N . PHE A 1 89 ? 0.150 -10.216 -3.921 1.00 85.19 89 PHE A N 1
ATOM 639 C CA . PHE A 1 89 ? 0.333 -11.230 -4.965 1.00 85.19 89 PHE A CA 1
ATOM 640 C C . PHE A 1 89 ? -0.115 -10.747 -6.343 1.00 85.19 89 PHE A C 1
ATOM 642 O O . PHE A 1 89 ? 0.622 -10.915 -7.312 1.00 85.19 89 PHE A O 1
ATOM 649 N N . LEU A 1 90 ? -1.298 -10.136 -6.433 1.00 84.50 90 LEU A N 1
ATOM 650 C CA . LEU A 1 90 ? -1.818 -9.569 -7.678 1.00 84.50 90 LEU A CA 1
ATOM 651 C C . LEU A 1 90 ? -0.867 -8.488 -8.215 1.00 84.50 90 LEU A C 1
ATOM 653 O O . LEU A 1 90 ? -0.530 -8.464 -9.396 1.00 84.50 90 LEU A O 1
ATOM 657 N N . VAL A 1 91 ? -0.380 -7.666 -7.294 1.00 79.12 91 VAL A N 1
ATOM 658 C CA . VAL A 1 91 ? 0.558 -6.571 -7.507 1.00 79.12 91 VAL A CA 1
ATOM 659 C C . VAL A 1 91 ? 1.930 -7.065 -7.963 1.00 79.12 91 VAL A C 1
ATOM 661 O O . VAL A 1 91 ? 2.450 -6.680 -9.010 1.00 79.12 91 VAL A O 1
ATOM 664 N N . GLY A 1 92 ? 2.524 -7.988 -7.204 1.00 77.44 92 GLY A N 1
ATOM 665 C CA . GLY A 1 92 ? 3.809 -8.589 -7.555 1.00 77.44 92 GLY A CA 1
ATOM 666 C C . GLY A 1 92 ? 3.744 -9.333 -8.891 1.00 77.44 92 GLY A C 1
ATOM 667 O O . GLY A 1 92 ? 4.672 -9.235 -9.692 1.00 77.44 92 GLY A O 1
ATOM 668 N N . GLY A 1 93 ? 2.627 -10.013 -9.170 1.00 79.69 93 GLY A N 1
ATOM 669 C CA . GLY A 1 93 ? 2.364 -10.652 -10.459 1.00 79.69 93 GLY A CA 1
ATOM 670 C C . GLY A 1 93 ? 2.326 -9.657 -11.622 1.00 79.69 93 GLY A C 1
ATOM 671 O O . GLY A 1 93 ? 2.896 -9.937 -12.675 1.00 79.69 93 GLY A O 1
ATOM 672 N N . GLY A 1 94 ? 1.737 -8.474 -11.420 1.00 75.44 94 GLY A N 1
ATOM 673 C CA . GLY A 1 94 ? 1.720 -7.387 -12.402 1.00 75.44 94 GLY A CA 1
ATOM 674 C C . GLY A 1 94 ? 3.121 -6.898 -12.784 1.00 75.44 94 GLY A C 1
ATOM 675 O O . GLY A 1 94 ? 3.408 -6.755 -13.976 1.00 75.44 94 GLY A O 1
ATOM 676 N N . ILE A 1 95 ? 4.013 -6.726 -11.799 1.00 74.31 95 ILE A N 1
ATOM 677 C CA . ILE A 1 95 ? 5.428 -6.382 -12.036 1.00 74.31 95 ILE A CA 1
ATOM 678 C C . ILE A 1 95 ? 6.121 -7.477 -12.843 1.00 74.31 95 ILE A C 1
ATOM 680 O O . ILE A 1 95 ? 6.827 -7.169 -13.802 1.00 74.31 95 ILE 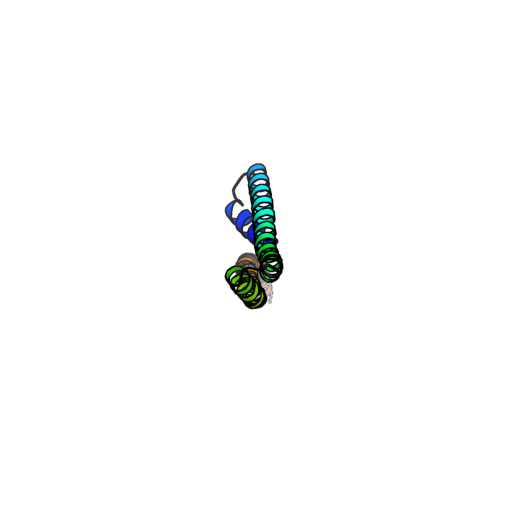A O 1
ATOM 684 N N . VAL A 1 96 ? 5.925 -8.747 -12.471 1.00 74.38 96 VAL A N 1
ATOM 685 C CA . VAL A 1 96 ? 6.556 -9.875 -13.167 1.00 74.38 96 VAL A CA 1
ATOM 686 C C . VAL A 1 96 ? 6.129 -9.887 -14.628 1.00 74.38 96 VAL A C 1
ATOM 688 O O . VAL A 1 96 ? 7.006 -9.846 -15.479 1.00 74.38 96 VAL A O 1
ATOM 691 N N . VAL A 1 97 ? 4.823 -9.852 -14.923 1.00 73.88 97 VAL A N 1
ATOM 692 C CA . VAL A 1 97 ? 4.280 -9.894 -16.297 1.00 73.88 97 VAL A CA 1
ATOM 693 C C . VAL A 1 97 ? 4.763 -8.720 -17.155 1.00 73.88 97 VAL A C 1
ATOM 695 O O . VAL A 1 97 ? 5.120 -8.920 -18.316 1.00 73.88 97 VAL A O 1
ATOM 698 N N . HIS A 1 98 ? 4.840 -7.511 -16.598 1.00 69.00 98 HIS A N 1
ATOM 699 C CA . HIS A 1 98 ? 5.370 -6.360 -17.335 1.00 69.00 98 HIS A CA 1
ATOM 700 C C . HIS A 1 98 ? 6.897 -6.408 -17.489 1.00 69.00 98 HIS A C 1
ATOM 702 O O . HIS A 1 98 ? 7.418 -5.954 -18.504 1.00 69.00 98 HIS A O 1
ATOM 708 N N . GLY A 1 99 ? 7.625 -6.989 -16.532 1.00 67.38 99 GLY A N 1
ATOM 709 C CA . GLY A 1 99 ? 9.081 -7.138 -16.590 1.00 67.38 99 GLY A CA 1
ATOM 710 C C . GLY A 1 99 ? 9.565 -8.160 -17.624 1.00 67.38 99 GLY A C 1
ATOM 711 O O . GLY A 1 99 ? 10.689 -8.042 -18.115 1.00 67.38 99 GLY A O 1
ATOM 712 N N . ILE A 1 100 ? 8.728 -9.136 -18.004 1.00 69.56 100 ILE A N 1
ATOM 713 C CA . ILE A 1 100 ? 9.103 -10.171 -18.985 1.00 69.56 100 ILE A CA 1
ATOM 714 C C . ILE A 1 100 ? 9.165 -9.623 -20.413 1.00 69.56 100 ILE A C 1
ATOM 716 O O . ILE A 1 100 ? 9.999 -10.078 -21.186 1.00 69.56 100 ILE A O 1
ATOM 720 N N . ALA A 1 101 ? 8.327 -8.653 -20.790 1.00 69.62 101 ALA A N 1
ATOM 721 C CA . ALA A 1 101 ? 8.281 -8.156 -22.170 1.00 69.62 101 ALA A CA 1
ATOM 722 C C . ALA A 1 101 ? 9.577 -7.429 -22.613 1.00 69.62 101 ALA A C 1
ATOM 724 O O . ALA A 1 101 ? 10.096 -7.767 -23.684 1.00 69.62 101 ALA A O 1
ATOM 725 N N . PRO A 1 102 ? 10.166 -6.516 -21.809 1.00 68.94 102 PRO A N 1
ATOM 726 C CA . PRO A 1 102 ? 11.488 -5.951 -22.085 1.00 68.94 102 PRO A CA 1
ATOM 727 C C . PRO A 1 102 ? 12.591 -7.011 -22.067 1.00 68.94 102 PRO A C 1
ATOM 729 O O . PRO A 1 102 ? 13.496 -6.976 -22.898 1.00 68.94 102 PRO A O 1
ATOM 732 N N . LEU A 1 103 ? 12.511 -7.971 -21.138 1.00 72.38 103 LEU A N 1
ATOM 733 C CA . LEU A 1 103 ? 13.495 -9.045 -21.023 1.00 72.38 103 LEU A CA 1
ATOM 734 C C . LEU A 1 103 ? 13.471 -9.961 -22.256 1.00 72.38 103 LEU A C 1
ATOM 736 O O . LEU A 1 103 ? 14.523 -10.335 -22.763 1.00 72.38 103 LEU A O 1
ATOM 740 N N . HIS A 1 104 ? 12.281 -10.278 -22.768 1.00 70.88 104 HIS A N 1
ATOM 741 C CA . HIS A 1 104 ? 12.098 -11.085 -23.969 1.00 70.88 104 HIS A CA 1
ATOM 742 C C . HIS A 1 104 ? 12.676 -10.385 -25.203 1.00 70.88 104 HIS A C 1
ATOM 744 O O . HIS A 1 104 ? 13.461 -10.996 -25.918 1.00 70.88 104 HIS A O 1
ATOM 750 N N . HIS A 1 105 ? 12.410 -9.086 -25.383 1.00 74.75 105 HIS A N 1
ATOM 751 C CA . HIS A 1 105 ? 13.011 -8.299 -26.468 1.00 74.75 105 HIS A CA 1
ATOM 752 C C . HIS A 1 105 ? 14.538 -8.197 -26.345 1.00 74.75 105 HIS A C 1
ATOM 754 O O . HIS A 1 105 ? 15.244 -8.273 -27.349 1.00 74.75 105 HIS A O 1
ATOM 760 N N . ALA A 1 106 ? 15.071 -8.049 -25.127 1.00 77.00 106 ALA A N 1
ATOM 761 C CA . ALA A 1 106 ? 16.515 -8.017 -24.903 1.00 77.00 106 ALA A CA 1
ATOM 762 C C . ALA A 1 106 ? 17.177 -9.357 -25.268 1.00 77.00 106 ALA A C 1
ATOM 764 O O . ALA A 1 106 ? 18.229 -9.371 -25.909 1.00 77.00 106 ALA A O 1
ATOM 765 N N . ILE A 1 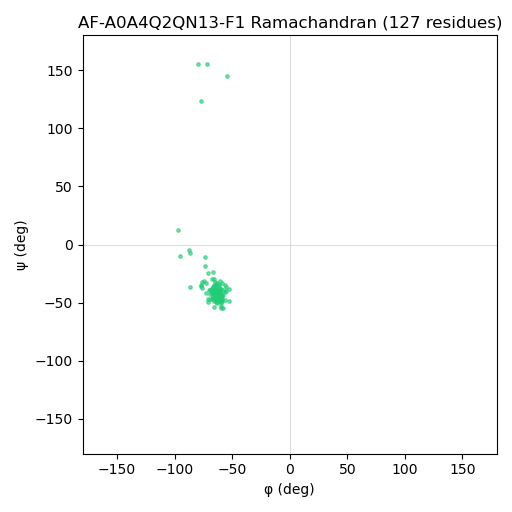107 ? 16.542 -10.475 -24.904 1.00 76.94 107 ILE A N 1
ATOM 766 C CA . ILE A 1 107 ? 17.002 -11.824 -25.254 1.00 76.94 107 ILE A CA 1
ATOM 767 C C . ILE A 1 107 ? 16.895 -12.058 -26.765 1.00 76.94 107 ILE A C 1
ATOM 769 O O . ILE A 1 107 ? 17.857 -12.539 -27.359 1.00 76.94 107 ILE A O 1
ATOM 773 N N . GLU A 1 108 ? 15.781 -11.690 -27.405 1.00 77.25 108 GLU A N 1
ATOM 774 C CA . GLU A 1 108 ? 15.601 -11.817 -28.857 1.00 77.25 108 GLU A CA 1
ATOM 775 C C . GLU A 1 108 ? 16.615 -10.984 -29.641 1.00 77.25 108 GLU A C 1
ATOM 777 O O . GLU A 1 108 ? 17.209 -11.482 -30.595 1.00 77.25 108 GLU A O 1
ATOM 782 N N . HIS A 1 109 ? 16.882 -9.745 -29.219 1.00 76.94 109 HIS A N 1
ATOM 783 C CA . HIS A 1 109 ? 17.889 -8.904 -29.861 1.00 76.94 109 HIS A CA 1
ATOM 784 C C . HIS A 1 109 ? 19.291 -9.515 -29.730 1.00 76.94 109 HIS A C 1
ATOM 786 O O . HIS A 1 109 ? 20.042 -9.562 -30.704 1.00 76.94 109 HIS A O 1
ATOM 792 N N . PHE A 1 110 ? 19.644 -10.031 -28.548 1.00 78.19 110 PHE A N 1
ATOM 793 C CA . PHE A 1 110 ? 20.946 -10.659 -28.312 1.00 78.19 110 PHE A CA 1
ATOM 794 C C . PHE A 1 110 ? 21.109 -11.976 -29.091 1.00 78.19 110 PHE A C 1
ATOM 796 O O . PHE A 1 110 ? 22.152 -12.219 -29.702 1.00 78.19 110 PHE A O 1
ATOM 803 N N . ALA A 1 111 ? 20.058 -12.799 -29.137 1.00 75.81 111 ALA A N 1
ATOM 804 C CA . ALA A 1 111 ? 20.023 -14.040 -29.909 1.00 75.81 111 ALA A CA 1
ATOM 805 C C . ALA A 1 111 ? 20.047 -13.779 -31.427 1.00 75.81 111 ALA A C 1
ATOM 807 O O . ALA A 1 111 ? 20.762 -14.459 -32.165 1.00 75.81 111 ALA A O 1
ATOM 808 N N . GLY A 1 112 ? 19.328 -12.756 -31.900 1.00 74.12 112 GLY A N 1
ATOM 809 C CA . GLY A 1 112 ? 19.328 -12.322 -33.297 1.00 74.12 112 GLY A CA 1
ATOM 810 C C . GLY A 1 112 ? 20.692 -11.804 -33.752 1.00 74.12 112 GLY A C 1
ATOM 811 O O . GLY A 1 112 ? 21.131 -12.114 -34.859 1.00 74.12 112 GLY A O 1
ATOM 812 N N . GLN A 1 113 ? 21.418 -11.097 -32.882 1.00 73.31 113 GLN A N 1
ATOM 813 C CA . GLN A 1 113 ? 22.778 -10.632 -33.169 1.00 73.31 113 GLN A CA 1
ATOM 814 C C . GLN A 1 113 ? 23.763 -11.799 -33.333 1.00 73.31 113 GLN A C 1
ATOM 816 O O . GLN A 1 113 ? 24.569 -11.803 -34.262 1.00 73.31 113 GLN A O 1
ATOM 821 N N . GLN A 1 114 ? 23.663 -12.822 -32.480 1.00 68.12 114 GLN A N 1
ATOM 822 C CA . GLN A 1 114 ? 24.467 -14.042 -32.604 1.00 68.12 114 GLN A CA 1
ATOM 823 C C . GLN A 1 114 ? 24.11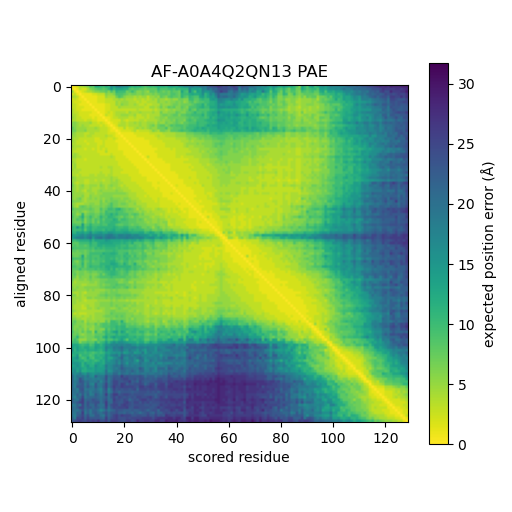0 -14.834 -33.868 1.00 68.12 114 GLN A C 1
ATOM 825 O O . GLN A 1 114 ? 25.004 -15.305 -34.571 1.00 68.12 114 GLN A O 1
ATOM 830 N N . SER A 1 115 ? 22.821 -14.921 -34.208 1.00 68.50 115 SER A N 1
ATOM 831 C CA . SER A 1 115 ? 22.352 -15.572 -35.436 1.00 68.50 115 SER A CA 1
ATOM 832 C C . SER A 1 115 ? 22.836 -14.849 -36.699 1.00 68.50 115 SER A C 1
ATOM 834 O O . SER A 1 115 ? 23.284 -15.502 -37.637 1.00 68.50 115 SER A O 1
ATOM 836 N N . ALA A 1 116 ? 22.852 -13.513 -36.707 1.00 70.44 116 ALA A N 1
ATOM 837 C CA . ALA A 1 116 ? 23.361 -12.716 -37.826 1.00 70.44 116 ALA A CA 1
ATOM 838 C C . ALA A 1 116 ? 24.871 -12.907 -38.050 1.00 70.44 116 ALA A C 1
ATOM 840 O O . ALA A 1 116 ? 25.324 -13.013 -39.190 1.00 70.44 116 ALA A O 1
ATOM 841 N N . VAL A 1 117 ? 25.652 -13.001 -36.970 1.00 73.38 117 VAL A N 1
ATOM 842 C CA . VAL A 1 117 ? 27.094 -13.287 -37.040 1.00 73.38 117 VAL A CA 1
ATOM 843 C C . VAL A 1 117 ? 27.340 -14.694 -37.594 1.00 73.38 117 VAL A C 1
ATOM 845 O O . VAL A 1 117 ? 28.152 -14.864 -38.502 1.00 73.38 117 VAL A O 1
ATOM 848 N N . VAL A 1 118 ? 26.596 -15.696 -37.120 1.00 74.44 118 VAL A N 1
ATOM 849 C CA . VAL A 1 118 ? 26.685 -17.070 -37.641 1.00 74.44 118 VAL A CA 1
ATOM 850 C C . VAL A 1 118 ? 26.251 -17.134 -39.111 1.00 74.44 118 VAL A C 1
ATOM 852 O O . VAL A 1 118 ? 26.940 -17.753 -39.917 1.00 74.44 118 VAL A O 1
ATOM 855 N N . ALA A 1 119 ? 25.175 -16.443 -39.494 1.00 73.12 119 ALA A N 1
ATOM 856 C CA . ALA A 1 119 ? 24.673 -16.401 -40.867 1.00 73.12 119 ALA A CA 1
ATOM 857 C C . ALA A 1 119 ? 25.633 -15.710 -41.853 1.00 73.12 119 ALA A C 1
ATOM 859 O O . ALA A 1 119 ? 25.660 -16.079 -43.024 1.00 73.12 119 ALA A O 1
ATOM 860 N N . MET A 1 120 ? 26.440 -14.743 -41.401 1.00 74.88 120 MET A N 1
ATOM 861 C CA . MET A 1 120 ? 27.470 -14.104 -42.234 1.00 74.88 120 MET A CA 1
ATOM 862 C C . MET A 1 120 ? 28.722 -14.976 -42.412 1.00 74.88 120 MET A C 1
ATOM 864 O O . MET A 1 120 ? 29.335 -14.980 -43.481 1.00 74.88 120 MET A O 1
ATOM 868 N N . ILE A 1 121 ? 29.116 -15.727 -41.381 1.00 79.25 121 ILE A N 1
ATOM 869 C CA . ILE A 1 121 ? 30.375 -16.490 -41.386 1.00 79.25 121 ILE A CA 1
ATOM 870 C C . ILE A 1 121 ? 30.190 -17.879 -42.018 1.00 79.25 121 ILE A C 1
ATOM 872 O O . ILE A 1 121 ? 31.062 -18.347 -42.751 1.00 79.25 121 ILE A O 1
ATOM 876 N N . LEU A 1 122 ? 29.039 -18.521 -41.799 1.00 78.25 122 LEU A N 1
ATOM 877 C CA . LEU A 1 122 ? 28.736 -19.873 -42.274 1.00 78.25 122 LEU A CA 1
ATOM 878 C C . LEU A 1 122 ? 28.871 -20.075 -43.801 1.00 78.25 122 LEU A C 1
ATOM 880 O O . LEU A 1 122 ? 29.540 -21.031 -44.192 1.00 78.25 122 LEU A O 1
ATOM 884 N N . PRO A 1 123 ? 28.323 -19.213 -44.684 1.00 78.00 123 PRO A N 1
ATOM 885 C CA . PRO A 1 123 ? 28.490 -19.380 -46.130 1.00 78.00 123 PRO A CA 1
ATOM 886 C C . PRO A 1 123 ? 29.938 -19.160 -46.588 1.00 78.00 123 PRO A C 1
ATOM 888 O O . PRO A 1 123 ? 30.383 -19.796 -47.538 1.00 78.00 123 PRO A O 1
ATOM 891 N N . THR A 1 124 ? 30.698 -18.309 -45.893 1.00 79.88 124 THR A N 1
ATOM 892 C CA . THR A 1 124 ? 32.116 -18.060 -46.197 1.00 79.88 124 THR A CA 1
ATOM 893 C C . THR A 1 124 ? 32.980 -19.276 -45.859 1.00 79.88 124 THR A C 1
ATOM 895 O O . THR A 1 124 ? 33.877 -19.619 -46.620 1.00 79.88 124 THR A O 1
ATOM 898 N N . VAL A 1 125 ? 32.686 -19.959 -44.747 1.00 79.00 125 VAL A N 1
ATOM 899 C CA . VAL A 1 125 ? 33.375 -21.194 -44.340 1.00 79.00 125 VAL A CA 1
ATOM 900 C C . VAL A 1 125 ? 32.968 -22.378 -45.218 1.00 79.00 125 VAL A C 1
ATOM 902 O O . VAL A 1 125 ? 33.833 -23.145 -45.623 1.00 79.00 125 VAL A O 1
ATOM 905 N N . LEU A 1 126 ? 31.681 -22.512 -45.559 1.00 77.69 126 LEU A N 1
ATOM 906 C CA . LEU A 1 126 ? 31.193 -23.579 -46.444 1.00 77.69 126 LEU A CA 1
ATOM 907 C C . LEU A 1 126 ? 31.734 -23.473 -47.873 1.00 77.69 126 LEU A C 1
ATOM 909 O O . LEU A 1 126 ? 31.954 -24.498 -48.495 1.00 77.69 126 LEU A O 1
ATOM 913 N N . ASN A 1 127 ? 31.975 -22.262 -48.383 1.00 77.25 127 ASN A N 1
ATOM 914 C CA . ASN A 1 127 ? 32.629 -22.067 -49.684 1.00 77.25 127 ASN A CA 1
ATOM 915 C C . ASN A 1 127 ? 34.141 -22.358 -49.667 1.00 77.25 127 ASN A C 1
ATOM 917 O O . ASN A 1 127 ? 34.767 -22.357 -50.725 1.00 77.25 127 ASN A O 1
ATOM 921 N N . LEU A 1 128 ? 34.738 -22.534 -48.486 1.00 72.94 128 LEU A N 1
ATOM 922 C CA . LEU A 1 128 ? 36.172 -22.772 -48.304 1.00 72.94 128 LEU A CA 1
ATOM 923 C C . LEU A 1 128 ? 36.526 -24.266 -48.185 1.00 72.94 128 LEU A C 1
ATOM 925 O O . LEU A 1 128 ? 37.713 -24.595 -48.192 1.00 72.94 128 LEU A O 1
ATOM 929 N N . ILE A 1 129 ? 35.519 -25.138 -48.053 1.00 65.81 129 ILE A N 1
ATOM 930 C CA . ILE A 1 129 ? 35.619 -26.606 -47.970 1.00 65.81 129 ILE A CA 1
ATOM 931 C C . ILE A 1 129 ? 35.163 -27.193 -49.306 1.00 65.81 129 ILE A C 1
ATOM 933 O O . ILE A 1 129 ? 35.858 -28.103 -49.807 1.00 65.81 129 ILE A O 1
#

Foldseek 3Di:
DLLVLVLVVLCVVCVVPPPVVNVVSSVVVSVCCVCVVVVVVVVLVVLLVCLVVQCPDPDPVSVVSSVVSPVCSVVVVVVCVVVVVVCVVVSVVVCVVVVVVVVVVVVVVVVVVVVVVCVVVVVVVVVVD

Solvent-accessible surface area (backbone atoms only — not comparable to full-atom values): 6940 Å² total; per-residue (Å²): 108,70,71,57,47,55,48,51,55,50,48,64,75,37,60,89,48,59,69,69,57,38,53,55,52,51,53,50,49,53,50,52,50,50,51,50,54,55,48,50,53,50,52,58,52,50,52,38,58,46,11,57,58,30,43,72,44,91,48,70,69,43,24,52,51,8,52,52,36,54,62,45,42,62,52,52,56,50,51,50,50,53,53,50,51,53,45,48,49,57,51,52,49,52,52,51,64,62,53,45,56,63,50,51,51,53,50,49,53,54,51,48,53,54,48,52,53,48,65,64,48,49,62,60,54,60,74,73,110

Radius of gyration: 27.75 Å; Cα contacts (8 Å, |Δi|>4): 49; chains: 1; bounding box: 63×44×82 Å

pLDDT: mean 84.63, std 8.59, range [57.59, 95.06]

Mean predicted aligned error: 10.66 Å

Secondary structure (DSSP, 8-state):
-HHHHHHHHHHHHTTTS-HHHHHHHHHHHHHHHHHHHHHHHHHHHHHHHHHHHHHTSS-HHHHHHHHHHHHHHHHHHHHHHHHHHHHHHHHHHHHHHHHHHHHHHHHHHHHHHHHHHHHHHHHHHHTT-